Protein AF-A0AAV0MG68-F1 (afdb_monomer)

Nearest PDB structures (foldseek):
  5kqa-assembly1_A  TM=8.089E-01  e=2.790E-04  Polygonaceae
  5gtx-assembly2_B  TM=8.087E-01  e=1.370E-03  Polygonaceae
  3fza-assembly1_A  TM=7.773E-01  e=1.113E-03  Populus tremula x Populus tremuloides
  2e7p-assembly1_B  TM=7.864E-01  e=3.368E-03  Populus tremula x Populus tremuloides
  2e7p-assembly5_D  TM=8.065E-01  e=7.727E-03  Populus tremula x Populus tremuloides

Mean predicted aligned error: 5.67 Å

Solvent-accessible surface area (backbone atoms only — not comparable to full-atom values): 5036 Å² total; per-residue (Å²): 124,56,65,58,59,53,51,50,43,46,72,73,68,31,84,79,88,83,83,87,72,56,79,91,47,41,68,60,52,26,53,53,49,23,73,68,39,91,82,70,52,85,50,49,87,49,70,41,71,53,73,92,37,84,68,41,35,60,66,52,53,50,52,28,52,74,70,58,52,42,59,61,54,36,35,76,45,65,54,37,94,126

pLDDT: mean 82.59, std 7.18, range [53.66, 89.31]

Structure (mmCIF, N/CA/C/O backbone):
data_AF-A0AAV0MG68-F1
#
_entry.id   AF-A0AAV0MG68-F1
#
loop_
_atom_site.group_PDB
_atom_site.id
_atom_site.type_symbol
_atom_site.label_atom_id
_atom_site.label_alt_id
_atom_site.label_comp_id
_atom_site.label_asym_id
_atom_site.label_entity_id
_atom_site.label_seq_id
_atom_site.pdbx_PDB_ins_code
_atom_site.Cartn_x
_atom_site.Cartn_y
_atom_site.Cartn_z
_atom_site.occupancy
_atom_site.B_iso_or_equiv
_atom_site.auth_seq_id
_atom_site.auth_comp_id
_atom_site.auth_asym_id
_atom_site.auth_atom_id
_atom_site.pdbx_PDB_model_num
ATOM 1 N N . MET A 1 1 ? 10.532 -4.223 -8.259 1.00 60.28 1 MET A N 1
ATOM 2 C CA . MET A 1 1 ? 10.421 -4.677 -6.843 1.00 60.28 1 MET A CA 1
ATOM 3 C C . MET A 1 1 ? 8.975 -4.831 -6.323 1.00 60.28 1 MET A C 1
ATOM 5 O O . MET A 1 1 ? 8.790 -5.269 -5.191 1.00 60.28 1 MET A O 1
ATOM 9 N N . CYS A 1 2 ? 7.937 -4.587 -7.138 1.00 67.31 2 CYS A N 1
ATOM 10 C CA . CYS A 1 2 ? 6.519 -4.683 -6.738 1.00 67.31 2 CYS A CA 1
ATOM 11 C C . CYS A 1 2 ? 6.061 -6.066 -6.235 1.00 67.31 2 CYS A C 1
ATOM 13 O O . CYS A 1 2 ? 5.100 -6.166 -5.472 1.00 67.31 2 CYS A O 1
ATOM 15 N N . HIS A 1 3 ? 6.741 -7.149 -6.626 1.00 77.69 3 HIS A N 1
ATOM 16 C CA . HIS A 1 3 ? 6.331 -8.512 -6.269 1.00 77.69 3 HIS A CA 1
ATOM 17 C C . HIS A 1 3 ? 6.364 -8.794 -4.761 1.00 77.69 3 HIS A C 1
ATOM 19 O O . HIS A 1 3 ? 5.576 -9.612 -4.288 1.00 77.69 3 HIS A O 1
ATOM 25 N N . VAL A 1 4 ? 7.246 -8.126 -4.008 1.00 81.81 4 VAL A N 1
ATOM 26 C CA . VAL A 1 4 ? 7.353 -8.309 -2.552 1.00 81.81 4 VAL A CA 1
ATOM 27 C C . VAL A 1 4 ? 6.107 -7.766 -1.861 1.00 81.81 4 VAL A C 1
ATOM 29 O O . VAL A 1 4 ? 5.461 -8.494 -1.113 1.00 81.81 4 VAL A O 1
ATOM 32 N N . VAL A 1 5 ? 5.714 -6.531 -2.190 1.00 82.81 5 VAL A N 1
ATOM 33 C CA . VAL A 1 5 ? 4.499 -5.893 -1.661 1.00 82.81 5 VAL A CA 1
ATOM 34 C C . VAL A 1 5 ? 3.263 -6.713 -2.021 1.00 82.81 5 VAL A C 1
ATOM 36 O O . VAL A 1 5 ? 2.444 -7.007 -1.155 1.00 82.81 5 VAL A O 1
ATOM 39 N N . LYS A 1 6 ? 3.163 -7.159 -3.281 1.00 84.88 6 LYS A N 1
ATOM 40 C CA . LYS A 1 6 ? 2.055 -8.003 -3.746 1.00 84.88 6 LYS A CA 1
ATOM 41 C C . LYS A 1 6 ? 1.943 -9.289 -2.925 1.00 84.88 6 LYS A C 1
ATOM 43 O O . LYS A 1 6 ? 0.860 -9.615 -2.452 1.00 84.88 6 LYS A O 1
ATOM 48 N N . ARG A 1 7 ? 3.053 -10.011 -2.72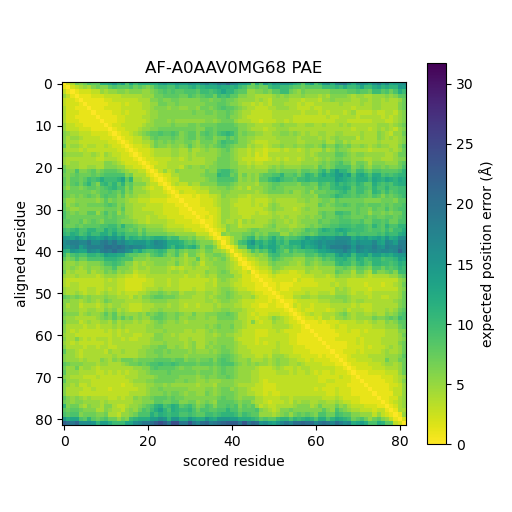6 1.00 85.88 7 ARG A N 1
ATOM 49 C CA . ARG A 1 7 ? 3.064 -11.245 -1.921 1.00 85.88 7 ARG A CA 1
ATOM 50 C C . ARG A 1 7 ? 2.743 -10.987 -0.454 1.00 85.88 7 ARG A C 1
ATOM 52 O O . ARG A 1 7 ? 2.042 -11.796 0.140 1.00 85.88 7 ARG A O 1
ATOM 59 N N . LEU A 1 8 ? 3.231 -9.886 0.109 1.00 85.75 8 LEU A N 1
ATOM 60 C CA . LEU A 1 8 ? 2.974 -9.517 1.497 1.00 85.75 8 LEU A CA 1
ATOM 61 C C . LEU A 1 8 ? 1.488 -9.222 1.727 1.00 85.75 8 LEU A C 1
ATOM 63 O O . LEU A 1 8 ? 0.887 -9.811 2.618 1.00 85.75 8 LEU A O 1
ATOM 67 N N . LEU A 1 9 ? 0.872 -8.391 0.882 1.00 85.12 9 LEU A N 1
ATOM 68 C CA . LEU A 1 9 ? -0.555 -8.071 0.979 1.00 85.12 9 LEU A CA 1
ATOM 69 C C . LEU A 1 9 ? -1.439 -9.309 0.763 1.00 85.12 9 LEU A C 1
ATOM 71 O O . LEU A 1 9 ? -2.361 -9.543 1.541 1.00 85.12 9 LEU A O 1
ATOM 75 N N . LEU A 1 10 ? -1.116 -10.143 -0.231 1.00 87.06 10 LEU A N 1
ATOM 76 C CA . LEU A 1 10 ? -1.821 -11.411 -0.452 1.00 87.06 10 LEU A CA 1
ATOM 77 C C . LEU A 1 10 ? -1.656 -12.376 0.733 1.00 87.06 10 LEU A C 1
ATOM 79 O O . LEU A 1 10 ? -2.615 -13.033 1.126 1.00 87.06 10 LEU A O 1
ATOM 83 N N . GLY A 1 11 ? -0.461 -12.445 1.328 1.00 85.69 11 GLY A N 1
ATOM 84 C CA . GLY A 1 11 ? -0.185 -13.264 2.511 1.00 85.69 11 GLY A CA 1
ATOM 85 C C . GLY A 1 11 ? -0.940 -12.807 3.762 1.00 85.69 11 GLY A C 1
ATOM 86 O O . GLY A 1 11 ? -1.250 -13.631 4.617 1.00 85.69 11 GLY A O 1
ATOM 87 N N . LEU A 1 12 ? -1.291 -11.521 3.844 1.00 84.50 12 LEU A N 1
ATOM 88 C CA . LEU A 1 12 ? -2.158 -10.967 4.888 1.00 84.50 12 LEU A CA 1
ATOM 89 C C . LEU A 1 12 ? -3.650 -11.250 4.645 1.00 84.50 12 LEU A C 1
ATOM 91 O O . LEU A 1 12 ? -4.463 -10.920 5.500 1.00 84.50 12 LEU A O 1
ATOM 95 N N . GLY A 1 13 ? -4.025 -11.855 3.511 1.00 84.88 13 GLY A N 1
ATOM 96 C CA . GLY A 1 13 ? -5.421 -12.129 3.153 1.00 84.88 13 GLY A CA 1
ATOM 97 C C . GLY A 1 13 ? -6.147 -10.949 2.497 1.00 84.88 13 GLY A C 1
ATOM 98 O O . GLY A 1 13 ? -7.368 -10.979 2.364 1.00 84.88 13 GLY A O 1
ATOM 99 N N . VAL A 1 14 ? -5.412 -9.917 2.079 1.00 87.50 14 VAL A N 1
ATOM 100 C CA . VAL A 1 14 ? -5.948 -8.771 1.333 1.00 87.50 14 VAL A CA 1
ATOM 101 C C . VAL A 1 14 ? -6.026 -9.132 -0.149 1.00 87.50 14 VAL A C 1
ATOM 103 O O . VAL A 1 14 ? -5.159 -9.837 -0.664 1.00 87.50 14 VAL A O 1
ATOM 106 N N . ASN A 1 15 ? -7.009 -8.588 -0.867 1.00 84.88 15 ASN A N 1
ATOM 107 C CA . ASN A 1 15 ? -7.069 -8.661 -2.329 1.00 84.88 15 ASN A CA 1
ATOM 108 C C . ASN A 1 15 ? -6.704 -7.301 -2.966 1.00 84.88 15 ASN A C 1
ATOM 110 O O . ASN A 1 15 ? -7.603 -6.508 -3.256 1.00 84.88 15 ASN A O 1
ATOM 114 N N . PRO A 1 16 ? -5.406 -6.974 -3.142 1.00 85.44 16 PRO A N 1
ATOM 115 C CA . PRO A 1 16 ? -4.998 -5.692 -3.702 1.00 85.44 16 PRO A CA 1
ATOM 116 C C . PRO A 1 16 ? -5.241 -5.632 -5.214 1.00 85.44 16 PRO A C 1
ATOM 118 O O . PRO A 1 16 ? -4.947 -6.577 -5.947 1.00 85.44 16 PRO A O 1
ATOM 121 N N . THR A 1 17 ? -5.691 -4.475 -5.697 1.00 86.50 17 THR A N 1
ATOM 122 C CA . THR A 1 17 ? -5.673 -4.177 -7.135 1.00 86.50 17 THR A CA 1
ATOM 123 C C . THR A 1 17 ? -4.253 -3.783 -7.527 1.00 86.50 17 THR A C 1
ATOM 125 O O . THR A 1 17 ? -3.672 -2.887 -6.918 1.00 86.50 17 THR A O 1
ATOM 128 N N . VAL A 1 18 ? -3.676 -4.470 -8.513 1.00 85.25 18 VAL A N 1
ATOM 129 C CA . VAL A 1 18 ? -2.298 -4.238 -8.962 1.00 85.25 18 VAL A CA 1
ATOM 130 C C . VAL A 1 18 ? -2.330 -3.633 -10.355 1.00 85.25 18 VAL A C 1
ATOM 132 O O . VAL A 1 18 ? -2.869 -4.248 -11.271 1.00 85.25 18 VAL A O 1
ATOM 135 N N . PHE A 1 19 ? -1.725 -2.458 -10.497 1.00 85.12 19 PHE A N 1
ATOM 136 C CA . PHE A 1 19 ? -1.443 -1.833 -11.783 1.00 85.12 19 PHE A CA 1
ATOM 137 C C . PHE A 1 19 ? 0.057 -1.917 -12.042 1.00 85.12 19 PHE A C 1
ATOM 139 O O . PHE A 1 19 ? 0.861 -1.496 -11.210 1.00 85.12 19 PHE A O 1
ATOM 146 N N . GLU A 1 20 ? 0.420 -2.524 -13.166 1.00 84.44 20 GLU A N 1
ATOM 147 C CA . GLU A 1 20 ? 1.801 -2.606 -13.631 1.00 84.44 20 GLU A CA 1
ATOM 148 C C . GLU A 1 20 ? 2.021 -1.448 -14.604 1.00 84.44 20 GLU A C 1
ATOM 150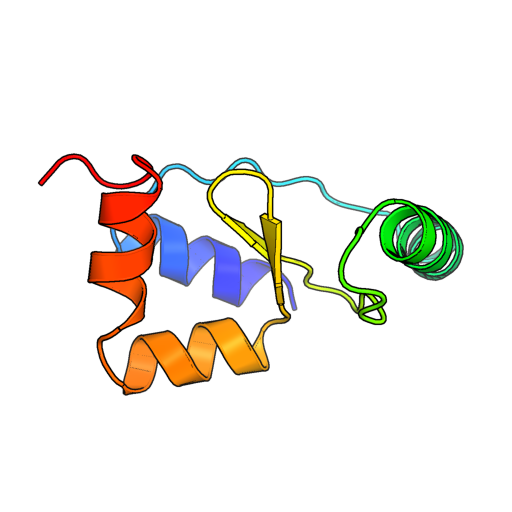 O O . GLU A 1 20 ? 1.228 -1.252 -15.523 1.00 84.44 20 GLU A O 1
ATOM 155 N N . VAL A 1 21 ? 3.043 -0.641 -14.329 1.00 83.12 21 VAL A N 1
ATOM 156 C CA . VAL A 1 21 ? 3.442 0.500 -15.153 1.00 83.12 21 VAL A CA 1
ATOM 157 C C . VAL A 1 21 ? 4.735 0.109 -15.849 1.00 83.12 21 VAL A C 1
ATOM 159 O O . VAL A 1 21 ? 5.635 -0.433 -15.203 1.00 83.12 21 VAL A O 1
ATOM 162 N N . ASP A 1 22 ? 4.808 0.358 -17.152 1.00 83.81 22 ASP A N 1
ATOM 163 C CA . ASP A 1 22 ? 5.996 0.066 -17.942 1.00 83.81 22 ASP A CA 1
ATOM 164 C C . ASP A 1 22 ? 7.136 1.038 -17.580 1.00 83.81 22 ASP A C 1
ATOM 166 O O . ASP A 1 22 ? 6.912 2.232 -17.384 1.00 83.81 22 ASP A O 1
ATOM 170 N N . GLU A 1 23 ? 8.380 0.542 -17.535 1.00 79.44 23 GLU A N 1
ATOM 171 C CA . GLU A 1 23 ? 9.590 1.341 -17.246 1.00 79.44 23 GLU A CA 1
ATOM 172 C C . GLU A 1 23 ? 9.680 2.687 -18.001 1.00 79.44 23 GLU A C 1
ATOM 174 O O . GLU A 1 23 ? 10.000 3.692 -17.364 1.00 79.44 23 GLU A O 1
ATOM 179 N N . PRO A 1 24 ? 9.407 2.782 -19.323 1.00 80.88 24 PRO A N 1
ATOM 180 C CA . PRO A 1 24 ? 9.473 4.065 -20.030 1.00 80.88 24 PRO A CA 1
ATOM 181 C C . PRO A 1 24 ? 8.424 5.085 -19.570 1.00 80.88 24 PRO A C 1
ATOM 183 O O . PRO A 1 24 ? 8.629 6.285 -19.749 1.00 80.88 24 PRO A O 1
ATOM 186 N N . GLU A 1 25 ? 7.309 4.631 -18.999 1.00 81.44 25 GLU A N 1
ATOM 187 C CA . GLU A 1 25 ? 6.208 5.486 -18.549 1.00 81.44 25 GLU A CA 1
ATOM 188 C C . GLU A 1 25 ? 6.271 5.768 -17.043 1.00 81.44 25 GLU A C 1
ATOM 190 O O . GLU A 1 25 ? 5.597 6.680 -16.565 1.00 81.44 25 GLU A O 1
ATOM 195 N N . GLU A 1 26 ? 7.120 5.051 -16.302 1.00 81.94 26 GLU A N 1
ATOM 196 C CA . GLU A 1 26 ? 7.240 5.129 -14.844 1.00 81.94 26 GLU A CA 1
ATOM 197 C C . GLU A 1 26 ? 7.406 6.572 -14.348 1.00 81.94 26 GLU A C 1
ATOM 199 O O . GLU A 1 26 ? 6.650 7.026 -13.491 1.00 81.94 26 GLU A O 1
ATOM 204 N N . GLY A 1 27 ? 8.340 7.331 -14.930 1.00 81.75 27 GLY A N 1
ATOM 205 C CA . GLY A 1 27 ? 8.583 8.722 -14.536 1.00 81.75 27 GLY A CA 1
ATOM 206 C C . GLY A 1 27 ? 7.394 9.647 -14.812 1.00 81.75 27 GLY A C 1
ATOM 207 O O . GLY A 1 27 ? 7.063 10.492 -13.983 1.00 81.75 27 GLY A O 1
ATOM 208 N N . HIS A 1 28 ? 6.710 9.455 -15.944 1.00 84.94 28 HIS A N 1
ATOM 209 C CA . HIS A 1 28 ? 5.545 10.265 -16.301 1.00 84.94 28 HIS A CA 1
ATOM 210 C C . HIS A 1 28 ? 4.358 9.967 -15.382 1.00 84.94 28 HIS A C 1
ATOM 212 O O . HIS A 1 28 ? 3.711 10.882 -14.875 1.00 84.94 28 HIS A O 1
ATOM 218 N N . VAL A 1 29 ? 4.102 8.685 -15.113 1.00 85.06 29 VAL A N 1
ATOM 219 C CA . VAL A 1 29 ? 3.019 8.254 -14.224 1.00 85.06 29 VAL A CA 1
ATOM 220 C C . VAL A 1 29 ? 3.295 8.687 -12.784 1.00 85.06 29 VAL A C 1
ATOM 222 O O . VAL A 1 29 ? 2.374 9.130 -12.103 1.00 85.06 29 VAL A O 1
ATOM 225 N N . ALA A 1 30 ? 4.547 8.624 -12.322 1.00 84.31 30 ALA A N 1
ATOM 226 C CA . ALA A 1 30 ? 4.946 9.126 -11.008 1.00 84.31 30 ALA A CA 1
ATOM 227 C C . ALA A 1 30 ? 4.668 10.631 -10.856 1.00 84.31 30 ALA A C 1
ATOM 229 O O . ALA A 1 30 ? 4.077 11.050 -9.859 1.00 84.31 30 ALA A O 1
ATOM 230 N N . GLU A 1 31 ? 5.036 11.444 -11.850 1.00 84.50 31 GLU A N 1
ATOM 231 C CA . GLU A 1 31 ? 4.791 12.891 -11.843 1.00 84.50 31 GLU A CA 1
ATOM 232 C C 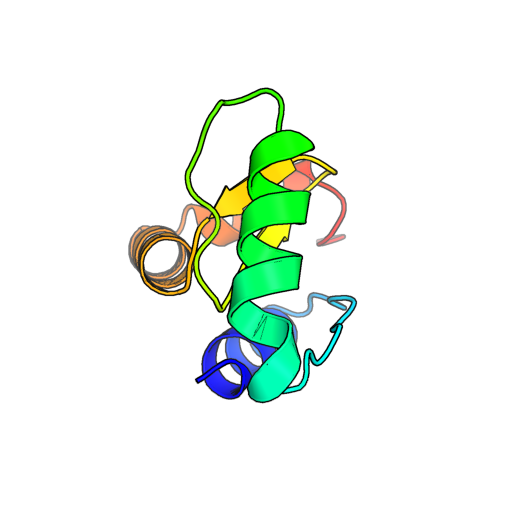. GLU A 1 31 ? 3.287 13.206 -11.863 1.00 84.50 31 GLU A C 1
ATOM 234 O O . GLU A 1 31 ? 2.795 13.994 -11.050 1.00 84.50 31 GLU A O 1
ATOM 239 N N . GLN A 1 32 ? 2.527 12.525 -12.728 1.00 85.00 32 GLN A N 1
ATOM 240 C CA . GLN A 1 32 ? 1.075 12.680 -12.797 1.00 85.00 32 GLN A CA 1
ATOM 241 C C . GLN A 1 32 ? 0.398 12.282 -11.484 1.00 85.00 32 GLN A C 1
ATOM 243 O O . GLN A 1 32 ? -0.420 13.040 -10.965 1.00 85.00 32 GLN A O 1
ATOM 248 N N . LEU A 1 33 ? 0.756 11.134 -10.903 1.00 83.38 33 LEU A N 1
ATOM 249 C CA . LEU A 1 33 ? 0.221 10.699 -9.614 1.00 83.38 33 LEU A CA 1
ATOM 250 C C . LEU A 1 33 ? 0.580 11.679 -8.499 1.00 83.38 33 LEU A C 1
ATOM 252 O O . LEU A 1 33 ? -0.287 12.012 -7.699 1.00 83.38 33 LEU A O 1
ATOM 256 N N . SER A 1 34 ? 1.810 12.194 -8.476 1.00 83.06 34 SER A N 1
ATOM 257 C CA . SER A 1 34 ? 2.234 13.194 -7.486 1.00 83.06 34 SER A CA 1
ATOM 258 C C . SER A 1 34 ? 1.396 14.474 -7.572 1.00 83.06 34 SER A C 1
ATOM 260 O O . SER A 1 34 ? 1.084 15.068 -6.546 1.00 83.06 34 SER A O 1
ATOM 262 N N . SER A 1 35 ? 0.962 14.870 -8.775 1.00 82.00 35 SER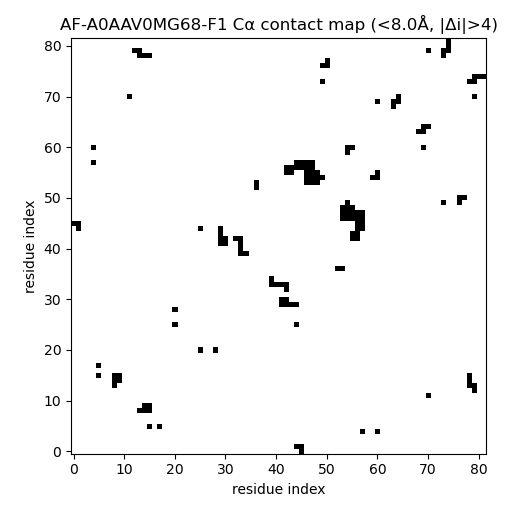 A N 1
ATOM 2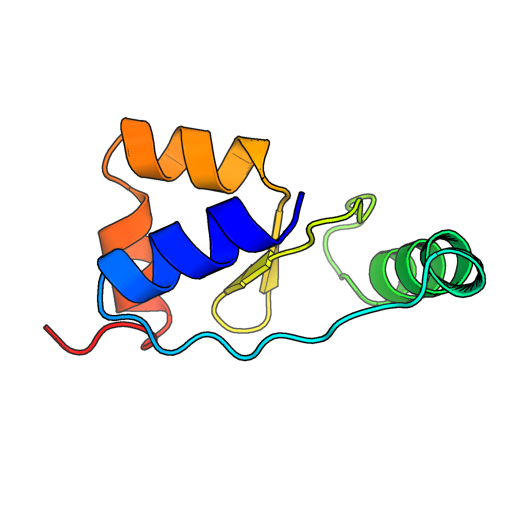63 C CA . SER A 1 35 ? 0.063 16.021 -8.965 1.00 82.00 35 SER A CA 1
ATOM 264 C C . SER A 1 35 ? -1.388 15.768 -8.529 1.00 82.00 35 SER A C 1
ATOM 266 O O . SER A 1 35 ? -2.120 16.715 -8.250 1.00 82.00 35 SER A O 1
ATOM 268 N N . LEU A 1 36 ? -1.807 14.499 -8.478 1.00 80.19 36 LEU A N 1
ATOM 269 C CA . LEU A 1 36 ? -3.162 14.072 -8.108 1.00 80.19 36 LEU A CA 1
ATOM 270 C C . LEU A 1 36 ? -3.304 13.760 -6.614 1.00 80.19 36 LEU A C 1
ATOM 272 O O . LEU A 1 36 ? -4.422 13.636 -6.118 1.00 80.19 36 LEU A O 1
ATOM 276 N N . VAL A 1 37 ? -2.193 13.586 -5.898 1.00 79.38 37 VAL A N 1
ATOM 277 C CA . VAL A 1 37 ? -2.197 13.312 -4.461 1.00 79.38 37 VAL A CA 1
ATOM 278 C C . VAL A 1 37 ? -2.254 14.638 -3.701 1.00 79.38 37 VAL A C 1
ATOM 280 O O . VAL A 1 37 ? -1.288 15.395 -3.682 1.00 79.38 37 VAL A O 1
ATOM 283 N N . ASP A 1 38 ? -3.373 14.887 -3.015 1.00 67.06 38 ASP A N 1
ATOM 284 C CA . ASP A 1 38 ? -3.619 16.108 -2.223 1.00 67.06 38 ASP A CA 1
ATOM 285 C C . ASP A 1 38 ? -2.561 16.393 -1.134 1.00 67.06 38 ASP A C 1
ATOM 287 O O . ASP A 1 38 ? -2.423 17.528 -0.683 1.00 67.06 38 ASP A O 1
ATOM 291 N N . ASP A 1 39 ? -1.799 15.382 -0.707 1.00 66.00 39 ASP A N 1
ATOM 292 C CA . ASP A 1 39 ? -0.805 15.489 0.373 1.00 66.00 39 ASP A CA 1
ATOM 293 C C . ASP A 1 39 ? 0.563 16.039 -0.094 1.00 66.00 39 ASP A C 1
ATOM 295 O O . ASP A 1 39 ? 1.470 16.207 0.720 1.00 66.00 39 ASP A O 1
ATOM 299 N N . GLY A 1 40 ? 0.748 16.312 -1.396 1.00 60.16 40 GLY A N 1
ATOM 300 C CA . GLY A 1 40 ? 2.002 16.862 -1.941 1.00 60.16 40 GLY A CA 1
ATOM 301 C C . GLY A 1 40 ? 3.207 15.914 -1.852 1.00 60.16 40 GLY A C 1
ATOM 302 O O . GLY A 1 40 ? 4.354 16.353 -1.941 1.00 60.16 40 GLY A O 1
ATOM 303 N N . GLY A 1 41 ? 2.957 14.621 -1.637 1.00 65.19 41 GLY A N 1
ATOM 304 C CA . GLY A 1 41 ? 3.988 13.593 -1.550 1.00 65.19 41 GLY A CA 1
ATOM 305 C C . GLY A 1 41 ? 4.498 13.172 -2.926 1.00 65.19 41 GLY A C 1
ATOM 306 O O . GLY A 1 41 ? 3.711 12.869 -3.820 1.00 65.19 41 GLY A O 1
ATOM 307 N N . GLU A 1 42 ? 5.821 13.104 -3.072 1.00 70.62 42 GLU A N 1
ATOM 308 C CA . GLU A 1 42 ? 6.468 12.559 -4.265 1.00 70.62 42 GLU A CA 1
ATOM 309 C C . GLU A 1 42 ? 6.182 11.051 -4.358 1.00 70.62 42 GLU A C 1
ATOM 311 O O . GLU A 1 42 ? 6.533 10.269 -3.468 1.00 70.62 42 GLU A O 1
ATOM 316 N N . VAL A 1 43 ? 5.482 10.637 -5.414 1.00 78.56 43 VAL A N 1
ATOM 317 C CA . VAL A 1 43 ? 5.122 9.238 -5.640 1.00 78.56 43 VAL A CA 1
ATOM 318 C C . VAL A 1 43 ? 6.300 8.530 -6.291 1.00 78.56 43 VAL A C 1
ATOM 320 O O . VAL A 1 43 ? 6.642 8.803 -7.435 1.00 78.56 43 VAL A O 1
ATOM 323 N N . GLN A 1 44 ? 6.894 7.578 -5.575 1.00 78.50 44 GLN A N 1
ATOM 324 C CA . GLN A 1 44 ? 7.931 6.697 -6.111 1.00 78.50 44 GLN A CA 1
ATOM 325 C C . GLN A 1 44 ? 7.437 5.253 -6.137 1.00 78.50 44 GLN A C 1
ATOM 327 O O . GLN A 1 44 ? 6.746 4.794 -5.220 1.00 78.50 44 GLN A O 1
ATOM 332 N N . PHE A 1 45 ? 7.784 4.522 -7.196 1.00 80.81 45 PHE A N 1
ATOM 333 C CA . PHE A 1 45 ? 7.387 3.128 -7.320 1.00 80.81 45 PHE A CA 1
ATOM 334 C C . PHE A 1 45 ? 8.219 2.228 -6.400 1.00 80.81 45 PHE A C 1
ATOM 336 O O . PHE A 1 45 ? 9.433 2.395 -6.276 1.00 80.81 45 PHE A O 1
ATOM 343 N N . PRO A 1 46 ? 7.598 1.219 -5.767 1.00 82.81 46 PRO A N 1
ATOM 344 C CA . PRO A 1 46 ? 6.179 0.852 -5.840 1.00 82.81 46 PRO A CA 1
ATOM 345 C C . PRO A 1 46 ? 5.279 1.770 -5.000 1.00 82.81 46 PRO A C 1
ATOM 347 O O . PRO A 1 46 ? 5.469 1.848 -3.793 1.00 82.81 46 PRO A O 1
ATOM 350 N N . ALA A 1 47 ? 4.249 2.369 -5.604 1.00 86.00 47 ALA A N 1
ATOM 351 C CA . ALA A 1 47 ? 3.274 3.199 -4.898 1.00 86.00 47 ALA A CA 1
ATOM 352 C C . ALA A 1 47 ? 2.081 2.366 -4.405 1.00 86.00 47 ALA A C 1
ATOM 354 O O . ALA A 1 47 ? 1.469 1.622 -5.174 1.00 86.00 47 ALA A O 1
ATOM 355 N N . VAL A 1 48 ? 1.735 2.493 -3.124 1.00 87.00 48 VAL A N 1
ATOM 356 C CA . VAL A 1 48 ? 0.607 1.790 -2.505 1.00 87.00 48 VAL A CA 1
ATOM 357 C C . VAL A 1 48 ? -0.438 2.791 -2.045 1.00 87.00 48 VAL A C 1
ATOM 359 O O . VAL A 1 48 ? -0.125 3.768 -1.366 1.00 87.00 48 VAL A O 1
ATOM 362 N N . PHE A 1 49 ? -1.692 2.515 -2.389 1.00 87.69 49 PHE A N 1
ATOM 363 C CA . PHE A 1 49 ? -2.847 3.311 -1.996 1.00 87.69 49 PHE A CA 1
ATOM 364 C C . PHE A 1 49 ? -3.759 2.482 -1.096 1.00 87.69 49 PHE A C 1
ATOM 366 O O . PHE A 1 49 ? -4.044 1.321 -1.387 1.00 87.69 49 PHE A O 1
ATOM 373 N N . VAL A 1 50 ? -4.216 3.082 0.000 1.00 87.69 50 VAL A N 1
ATOM 374 C CA . VAL A 1 50 ? -5.088 2.440 0.989 1.00 87.69 50 VAL A CA 1
ATOM 375 C C . VAL A 1 50 ? -6.240 3.391 1.296 1.00 87.69 50 VAL A C 1
ATOM 377 O O . VAL A 1 50 ? -6.018 4.559 1.605 1.00 87.69 50 VAL A O 1
ATOM 380 N N . GLY A 1 51 ? -7.482 2.919 1.152 1.00 83.94 51 GLY A N 1
ATOM 381 C CA . GLY A 1 51 ? -8.675 3.741 1.402 1.00 83.94 51 GLY A CA 1
ATOM 382 C C . GLY A 1 51 ? -8.770 5.001 0.526 1.00 83.94 51 GLY A C 1
ATOM 383 O O . GLY A 1 51 ? -9.316 6.008 0.964 1.00 83.94 51 GLY A O 1
ATOM 384 N N . GLY A 1 52 ? -8.192 4.975 -0.682 1.00 84.06 52 GLY A N 1
ATOM 385 C CA . GLY A 1 52 ? -8.170 6.117 -1.606 1.00 84.06 52 GLY A CA 1
ATOM 386 C C . GLY A 1 52 ? -7.079 7.157 -1.332 1.00 84.06 52 GLY A C 1
ATOM 387 O O . GLY A 1 52 ? -7.031 8.166 -2.026 1.00 84.06 52 GLY A O 1
ATOM 388 N N . LYS A 1 53 ? -6.190 6.925 -0.359 1.00 85.12 53 LYS A N 1
ATOM 389 C CA . LYS A 1 53 ? -5.062 7.815 -0.046 1.00 85.12 53 LYS A CA 1
ATOM 390 C C . LYS A 1 53 ? -3.730 7.151 -0.363 1.00 85.12 53 LYS A C 1
ATOM 392 O O . LYS A 1 53 ? -3.608 5.929 -0.250 1.00 85.12 53 LYS A O 1
ATOM 397 N N . LEU A 1 54 ? -2.729 7.954 -0.726 1.00 85.94 54 LEU A N 1
ATOM 398 C CA . LEU A 1 54 ? -1.356 7.476 -0.877 1.00 85.94 54 LEU A CA 1
ATOM 399 C C . LEU A 1 54 ? -0.849 7.005 0.489 1.00 85.94 54 LEU A C 1
ATOM 401 O O . LEU A 1 54 ? -0.678 7.795 1.414 1.00 85.94 54 LEU A O 1
ATOM 405 N N . PHE A 1 55 ? -0.625 5.703 0.616 1.00 85.12 55 PHE A N 1
ATOM 406 C CA . PHE A 1 55 ? -0.057 5.107 1.819 1.00 85.12 55 PHE A CA 1
ATOM 407 C C . PHE A 1 55 ? 1.471 5.218 1.823 1.00 85.12 55 PHE A C 1
ATOM 409 O O . PHE A 1 55 ? 2.082 5.408 2.876 1.00 85.12 55 PHE A O 1
ATOM 416 N N . GLY A 1 56 ? 2.078 5.129 0.637 1.00 86.31 56 GLY A N 1
ATOM 417 C CA . GLY A 1 56 ? 3.504 5.333 0.409 1.00 86.31 56 GLY A CA 1
ATOM 418 C C . GLY A 1 56 ? 4.158 4.191 -0.362 1.00 86.31 56 GLY A C 1
ATOM 419 O O . GLY A 1 56 ? 3.489 3.405 -1.034 1.00 86.31 56 GLY A O 1
ATOM 420 N N . GLY A 1 57 ? 5.486 4.129 -0.256 1.00 86.69 57 GLY A N 1
ATOM 421 C CA . GLY A 1 57 ? 6.323 3.160 -0.954 1.00 86.69 57 GLY A CA 1
ATOM 422 C C . GLY A 1 57 ? 6.496 1.813 -0.243 1.00 86.69 57 GLY A C 1
ATOM 423 O O . GLY A 1 57 ? 5.924 1.556 0.821 1.00 86.69 57 GLY A O 1
ATOM 424 N N . LEU A 1 58 ? 7.390 0.981 -0.787 1.00 84.19 58 LEU A N 1
ATOM 425 C CA . LEU A 1 58 ? 7.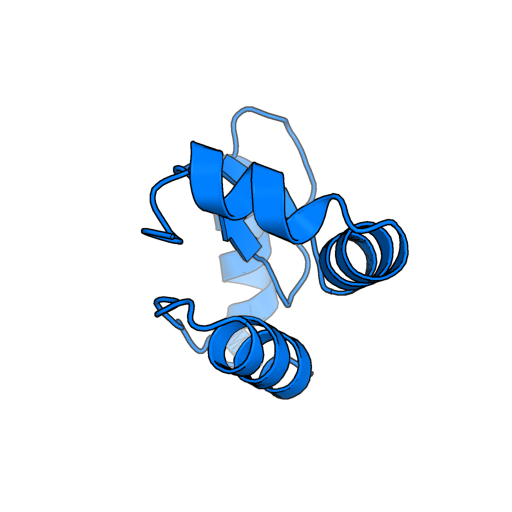829 -0.281 -0.170 1.00 84.19 58 LEU A CA 1
ATOM 426 C C . LEU A 1 58 ? 8.291 -0.089 1.281 1.00 84.19 58 LEU A C 1
ATOM 428 O O . LEU A 1 58 ? 7.896 -0.857 2.153 1.00 84.19 58 LEU A O 1
ATOM 432 N N . GLU A 1 59 ? 9.113 0.927 1.543 1.00 84.50 59 GLU A N 1
ATOM 433 C CA . GLU A 1 59 ? 9.697 1.170 2.868 1.00 84.50 59 GLU A CA 1
ATOM 434 C C . GLU A 1 59 ? 8.625 1.390 3.933 1.00 84.50 59 GLU A C 1
ATOM 436 O O . GLU A 1 59 ? 8.686 0.803 5.011 1.00 84.50 59 GLU A O 1
ATOM 441 N N . ARG A 1 60 ? 7.591 2.173 3.608 1.00 86.25 60 ARG A N 1
ATOM 442 C CA . ARG A 1 60 ? 6.490 2.457 4.531 1.00 86.25 60 ARG A CA 1
ATOM 443 C C . ARG A 1 60 ? 5.612 1.233 4.776 1.00 86.25 60 ARG A C 1
ATOM 445 O O . ARG A 1 60 ? 5.215 0.986 5.917 1.00 86.25 60 ARG A O 1
ATOM 452 N N . VAL A 1 61 ? 5.355 0.430 3.742 1.00 87.75 61 VAL A N 1
ATOM 453 C CA . VAL A 1 61 ? 4.649 -0.855 3.889 1.00 87.75 61 VAL A CA 1
ATOM 454 C C . VAL A 1 61 ? 5.440 -1.813 4.775 1.00 87.75 61 VAL A C 1
ATOM 456 O O . VAL A 1 61 ? 4.877 -2.418 5.682 1.00 87.75 61 VAL A O 1
ATOM 459 N N . MET A 1 62 ? 6.750 -1.921 4.567 1.00 86.81 62 MET A N 1
ATOM 460 C CA . MET A 1 62 ? 7.603 -2.783 5.384 1.00 86.81 62 MET A CA 1
ATOM 461 C C . MET A 1 62 ? 7.693 -2.290 6.831 1.00 86.81 62 MET A C 1
ATOM 463 O O . MET A 1 62 ? 7.564 -3.094 7.750 1.00 86.81 62 MET A O 1
ATOM 467 N N . ALA A 1 63 ? 7.851 -0.983 7.051 1.00 88.44 63 ALA A N 1
ATOM 468 C CA . ALA A 1 63 ? 7.906 -0.396 8.388 1.00 88.44 63 ALA A CA 1
ATOM 469 C C . ALA A 1 63 ? 6.620 -0.668 9.184 1.00 88.44 63 ALA A C 1
ATOM 471 O O . ALA A 1 63 ? 6.687 -1.115 10.327 1.00 88.44 63 ALA A O 1
ATOM 472 N N . THR A 1 64 ? 5.455 -0.470 8.561 1.00 88.50 64 THR A N 1
ATOM 473 C CA . THR A 1 64 ? 4.149 -0.730 9.194 1.00 88.50 64 THR A CA 1
ATOM 474 C C . THR A 1 64 ? 3.852 -2.216 9.365 1.00 88.50 64 THR A C 1
ATOM 476 O O . THR A 1 64 ? 3.165 -2.605 10.309 1.00 88.50 64 THR A O 1
ATOM 479 N N . HIS A 1 65 ? 4.388 -3.074 8.494 1.00 86.88 65 HIS A N 1
ATOM 480 C CA . HIS A 1 65 ? 4.321 -4.519 8.681 1.00 86.88 65 HIS A CA 1
ATOM 481 C C . HIS A 1 65 ? 5.142 -4.968 9.898 1.00 86.88 65 HIS A C 1
ATOM 483 O O . HIS A 1 65 ? 4.646 -5.737 10.715 1.00 86.88 65 HIS A O 1
ATOM 489 N N . ILE A 1 66 ? 6.367 -4.451 10.052 1.00 88.38 66 ILE A N 1
ATOM 490 C CA . ILE A 1 66 ? 7.247 -4.759 11.191 1.00 88.38 66 ILE A CA 1
ATOM 491 C C . ILE A 1 66 ? 6.665 -4.218 12.502 1.00 88.38 66 ILE A C 1
ATOM 493 O O . ILE A 1 66 ? 6.753 -4.888 13.528 1.00 88.38 66 ILE A O 1
ATOM 497 N N . SER A 1 67 ? 6.056 -3.028 12.480 1.00 89.31 67 SER A N 1
ATOM 498 C CA . SER A 1 67 ? 5.433 -2.440 13.670 1.00 89.31 67 SER A CA 1
ATOM 499 C C . SER A 1 67 ? 4.098 -3.091 14.051 1.00 89.31 67 SER A C 1
ATOM 501 O O . SER A 1 67 ? 3.603 -2.838 15.143 1.00 89.31 67 SER A O 1
ATOM 503 N N . GLY A 1 68 ? 3.509 -3.909 13.170 1.00 87.75 68 GLY A N 1
ATOM 504 C CA . GLY A 1 68 ? 2.192 -4.525 13.365 1.00 87.75 68 GLY A CA 1
ATOM 505 C C . GLY A 1 68 ? 0.999 -3.618 13.028 1.00 87.75 68 GLY A C 1
ATOM 506 O O . GLY A 1 68 ? -0.139 -4.078 13.054 1.00 87.75 68 GLY A O 1
ATOM 507 N N . GLU A 1 69 ? 1.243 -2.366 12.638 1.00 88.62 69 GLU A N 1
ATOM 508 C CA . GLU A 1 69 ? 0.204 -1.362 12.348 1.00 88.62 69 GLU A CA 1
ATOM 509 C C . GLU A 1 69 ? -0.443 -1.550 10.967 1.00 8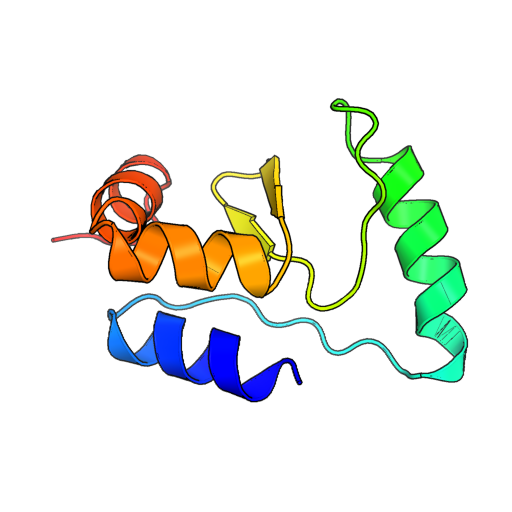8.62 69 GLU A C 1
ATOM 511 O O . GLU A 1 69 ? -1.501 -0.997 10.679 1.00 88.62 69 GLU A O 1
ATOM 516 N N . LEU A 1 70 ? 0.162 -2.348 10.085 1.00 86.88 70 LEU A N 1
ATOM 517 C CA . LEU A 1 70 ? -0.369 -2.551 8.737 1.00 86.88 70 LEU A CA 1
ATOM 518 C C . LEU A 1 70 ? -1.756 -3.220 8.746 1.00 86.88 70 LEU A C 1
ATOM 520 O O . LEU A 1 70 ? -2.626 -2.842 7.967 1.00 86.88 70 LEU A O 1
ATOM 524 N N . VAL A 1 71 ? -1.980 -4.191 9.634 1.00 87.31 71 VAL A N 1
ATOM 525 C CA . VAL A 1 71 ? -3.262 -4.908 9.747 1.00 87.31 71 VAL A CA 1
ATOM 526 C C . VAL A 1 71 ? -4.417 -3.980 10.154 1.00 87.31 71 VAL A C 1
ATOM 528 O O . VAL A 1 71 ? -5.417 -3.973 9.433 1.00 87.31 71 VAL A O 1
ATOM 531 N N . PRO A 1 72 ? -4.325 -3.181 11.240 1.00 88.62 72 PRO A N 1
ATOM 532 C CA . PRO A 1 72 ? -5.402 -2.261 11.606 1.00 88.62 72 PRO A CA 1
ATOM 533 C C . PRO A 1 72 ? -5.672 -1.213 10.521 1.00 88.62 72 PRO A C 1
ATOM 535 O O . PRO A 1 72 ? -6.830 -0.960 10.213 1.00 88.62 72 PRO A O 1
ATOM 538 N N . ILE A 1 73 ? -4.641 -0.691 9.850 1.00 88.75 73 ILE A N 1
ATOM 539 C CA . ILE A 1 73 ? -4.818 0.273 8.750 1.00 88.75 73 ILE A CA 1
ATOM 540 C C . ILE A 1 73 ? -5.613 -0.336 7.586 1.00 88.75 73 ILE A C 1
ATOM 542 O O . ILE A 1 73 ? -6.508 0.297 7.025 1.00 88.75 73 ILE A O 1
ATOM 546 N N . LEU A 1 74 ? -5.301 -1.577 7.213 1.00 88.19 74 LEU A N 1
ATOM 547 C CA . LEU A 1 74 ? -6.013 -2.279 6.146 1.00 88.19 74 LEU A CA 1
ATOM 548 C C . LEU A 1 74 ? -7.446 -2.643 6.549 1.00 88.19 74 LEU A C 1
ATOM 550 O O . LEU A 1 74 ? -8.335 -2.648 5.696 1.00 88.19 74 LEU A O 1
ATOM 554 N N . LYS A 1 75 ? -7.681 -2.928 7.833 1.00 87.75 75 LYS A N 1
ATOM 555 C CA . LYS A 1 75 ? -9.018 -3.169 8.379 1.00 87.75 75 LYS A CA 1
ATOM 556 C C . LYS A 1 75 ? -9.872 -1.903 8.342 1.00 87.75 75 LYS A C 1
ATOM 558 O O . LYS A 1 75 ? -10.987 -1.947 7.832 1.00 87.75 75 LYS A O 1
ATOM 563 N N . ASP A 1 76 ? -9.323 -0.774 8.783 1.00 88.12 76 ASP A N 1
ATOM 564 C CA . ASP A 1 76 ? -9.994 0.5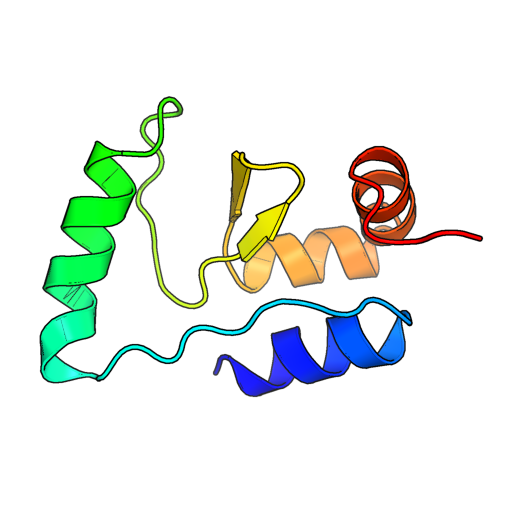31 8.734 1.00 88.12 76 ASP A CA 1
ATOM 565 C C . ASP A 1 76 ? -10.318 0.953 7.295 1.00 88.12 76 ASP A C 1
ATOM 567 O O . ASP A 1 76 ? -11.365 1.539 7.025 1.00 88.12 76 ASP A O 1
ATOM 571 N N . ALA A 1 77 ? -9.455 0.593 6.345 1.00 86.62 77 ALA A N 1
ATOM 572 C CA . ALA A 1 77 ? -9.685 0.817 4.922 1.00 86.62 77 ALA A CA 1
ATOM 573 C C . ALA A 1 77 ? -10.686 -0.162 4.278 1.00 86.62 77 ALA A C 1
ATOM 575 O O . ALA A 1 77 ? -10.955 -0.051 3.082 1.00 86.62 77 ALA A O 1
ATOM 576 N N . GLY A 1 78 ? -11.207 -1.143 5.025 1.00 83.69 78 GLY A N 1
ATOM 577 C CA . GLY A 1 78 ? -12.116 -2.174 4.516 1.00 83.69 78 GLY A CA 1
ATOM 578 C C . GLY A 1 78 ? -11.453 -3.200 3.590 1.00 83.69 78 GLY A C 1
ATOM 579 O O . GLY A 1 78 ? -12.143 -3.986 2.942 1.00 83.69 78 GLY A O 1
ATOM 580 N N . ALA A 1 79 ? -10.120 -3.207 3.522 1.00 84.81 79 ALA A N 1
ATOM 581 C CA . ALA A 1 79 ? -9.342 -4.146 2.718 1.00 84.81 79 ALA A CA 1
ATOM 582 C C . ALA A 1 79 ? -9.230 -5.534 3.381 1.00 84.81 79 ALA A C 1
ATOM 584 O O . ALA A 1 79 ? -8.906 -6.517 2.714 1.00 84.81 79 ALA A O 1
ATOM 585 N N . LEU A 1 80 ? -9.516 -5.610 4.684 1.00 81.94 80 LEU A N 1
ATOM 586 C C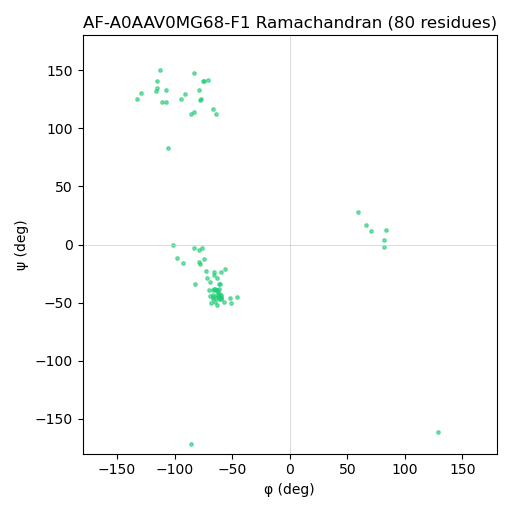A . LEU A 1 80 ? -9.534 -6.818 5.506 1.00 81.94 80 LEU A CA 1
ATOM 587 C C . LEU A 1 80 ? -10.861 -6.904 6.275 1.00 81.94 80 LEU A C 1
ATOM 589 O O . LEU A 1 80 ? -11.280 -5.937 6.902 1.00 81.94 80 LEU A O 1
ATOM 593 N N . TRP A 1 81 ? -11.522 -8.065 6.209 1.00 66.19 81 TRP A N 1
ATOM 594 C CA . TRP A 1 81 ? -12.865 -8.302 6.773 1.00 66.19 81 TRP A CA 1
ATOM 595 C C . TRP A 1 81 ? -12.880 -9.054 8.120 1.00 66.19 81 TRP A C 1
ATOM 597 O O . TRP A 1 81 ? -13.958 -9.292 8.661 1.00 66.19 81 TRP A O 1
ATOM 607 N N . LEU A 1 82 ? -11.717 -9.434 8.665 1.00 53.66 82 LEU A N 1
ATOM 608 C CA . LEU A 1 82 ? -11.580 -10.146 9.950 1.00 53.66 82 LEU A CA 1
ATOM 609 C C . LEU A 1 82 ? -11.216 -9.199 11.098 1.00 53.66 82 LEU A C 1
ATOM 611 O O . LEU A 1 82 ? -10.293 -8.368 10.953 1.00 53.66 82 LEU A O 1
#

Sequence (82 aa):
MCHVVKRLLLGLGVNPTVFEVDEPEEGHVAEQLSSLVDDGGEVQFPAVFVGGKLFGGLERVMATHISGELVPILKDAGALWL

InterPro domains:
  IPR002109 Glutaredoxin [PF00462] (1-54)
  IPR011905 Glutaredoxin-like, plant II [PTHR10168] (1-82)
  IPR011905 Glutaredoxin-like, plant II [TIGR02189] (1-82)
  IPR036249 Thioredoxin-like superfamily [SSF52833] (1-81)

Secondary structure (DSSP, 8-state):
-HHHHHHHHHHTT---------HHHHHHHHHHHHHH-TT-----SSPEEETTEEEE-HHHHHHHHHHTTHHHHHHHTTS---

Radius of gyration: 12.81 Å; Cα contacts (8 Å, |Δi|>4): 75; chains: 1; bounding box: 23×30×34 Å

Foldseek 3Di:
DVVVVVVVCVVLVFDDDDDDDDPVCQVVVQVVVCVVAPVNDRAHPPWDDALNHTQHYPVSCVVCVVVVNNNVSNVVSVRDDD

Organism: NCBI:txid586396